Protein AF-A0A4Y2UHS5-F1 (afdb_monomer)

InterPro domains:
  IPR000742 EGF-like domain [PS00022] (78-89)
  IPR000742 EGF-like domain [PS50026] (57-90)

pLDDT: mean 74.33, std 20.75, range [34.72, 96.44]

Sequence (143 aa):
MIRHIDYFTYLLVISAFVYIHETCADTSVNFLPSNNEIDLLSDENLSVDLINEATLREELCNATNPCQNAGTCYRGACKCPKDYSGSRCETPTWCTWGRCGYGSDVECVWNRTKQEGECRCIKKNYSYLPKDRKCLRNLSIFS

Radius of gyration: 27.35 Å; Cα contacts (8 Å, |Δi|>4): 162; chains: 1; bounding box: 62×51×87 Å

Secondary structure (DSSP, 8-state):
---PPPHHHHHHHHHHHHHTSS--S---------------------------HHHHHHHHHHHH----TTPEEETTEEE--TTEESTTS-EESTT-TTSS-S-TTEEEEEETTTTEEEEEESSTTEEEETTTTEEEE------

Nearest PDB structures (foldseek):
  2puq-assembly1_L  TM=3.675E-01  e=5.798E-03  Homo sapiens

Structure (mmCIF, N/CA/C/O backbone):
data_AF-A0A4Y2UHS5-F1
#
_entry.id   AF-A0A4Y2UHS5-F1
#
loop_
_atom_site.group_PDB
_atom_site.id
_atom_site.type_symbol
_atom_site.label_atom_id
_atom_site.label_alt_id
_atom_site.label_comp_id
_atom_site.label_asym_id
_atom_site.label_entity_id
_atom_site.label_seq_id
_atom_site.pdbx_PDB_ins_code
_atom_site.Cartn_x
_atom_site.Cartn_y
_atom_site.Cartn_z
_atom_site.occupancy
_atom_site.B_iso_or_equiv
_atom_site.auth_seq_id
_atom_site.auth_comp_id
_atom_site.auth_asym_id
_atom_site.auth_atom_id
_atom_site.pdbx_PDB_model_num
ATOM 1 N N . MET A 1 1 ? -44.166 -19.817 -5.883 1.00 40.75 1 MET A N 1
ATOM 2 C CA . MET A 1 1 ? -44.150 -19.757 -7.361 1.00 40.75 1 MET A CA 1
ATOM 3 C C . MET A 1 1 ? -42.718 -19.526 -7.816 1.00 40.75 1 MET A C 1
ATOM 5 O O . MET A 1 1 ? -42.277 -18.388 -7.868 1.00 40.75 1 MET A O 1
ATOM 9 N N . ILE A 1 2 ? -41.973 -20.604 -8.054 1.00 46.34 2 ILE A N 1
ATOM 10 C CA . ILE A 1 2 ? -40.604 -20.550 -8.580 1.00 46.34 2 ILE A CA 1
ATOM 11 C C . ILE A 1 2 ? -40.743 -20.716 -10.094 1.00 46.34 2 ILE A C 1
ATOM 13 O O . ILE A 1 2 ? -41.292 -21.718 -10.545 1.00 46.34 2 ILE A O 1
ATOM 17 N N . ARG A 1 3 ? -40.356 -19.699 -10.871 1.00 51.28 3 ARG A N 1
ATOM 18 C CA . ARG A 1 3 ? -40.396 -19.773 -12.336 1.00 51.28 3 ARG A CA 1
ATOM 19 C C . ARG A 1 3 ? -39.235 -20.653 -12.796 1.00 51.28 3 ARG A C 1
ATOM 21 O O . ARG A 1 3 ? -38.082 -20.281 -12.608 1.00 51.28 3 ARG A O 1
ATOM 28 N N . HIS A 1 4 ? -39.552 -21.819 -13.354 1.00 49.09 4 HIS A N 1
ATOM 29 C CA . HIS A 1 4 ? -38.593 -22.628 -14.097 1.00 49.09 4 HIS A CA 1
ATOM 30 C C . HIS A 1 4 ? -38.151 -21.828 -15.327 1.00 49.09 4 HIS A C 1
ATOM 32 O O . HIS A 1 4 ? -38.980 -21.422 -16.136 1.00 49.09 4 HIS A O 1
ATOM 38 N N . ILE A 1 5 ? -36.856 -21.537 -15.407 1.00 58.84 5 ILE A N 1
ATOM 39 C CA . ILE A 1 5 ? -36.224 -20.955 -16.590 1.00 58.84 5 ILE A CA 1
ATOM 40 C C . ILE A 1 5 ? -35.897 -22.131 -17.505 1.00 58.84 5 ILE A C 1
ATOM 42 O O . ILE A 1 5 ? -35.158 -23.032 -17.105 1.00 58.84 5 ILE A O 1
ATOM 46 N N . ASP A 1 6 ? -36.4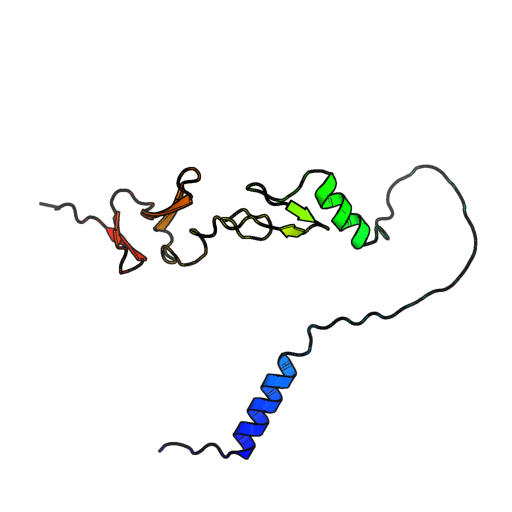76 -22.149 -18.703 1.00 69.31 6 ASP A N 1
ATOM 47 C CA . ASP A 1 6 ? -36.249 -23.221 -19.665 1.00 69.31 6 ASP A CA 1
ATOM 48 C C . ASP A 1 6 ? -34.770 -23.268 -20.077 1.00 69.31 6 ASP A C 1
ATOM 50 O O . ASP A 1 6 ? -34.118 -22.238 -20.283 1.00 69.31 6 ASP A O 1
ATOM 54 N N . TYR A 1 7 ? -34.234 -24.481 -20.228 1.00 69.69 7 TYR A N 1
ATOM 55 C CA . TYR A 1 7 ? -32.837 -24.743 -20.602 1.00 69.69 7 TYR A CA 1
ATOM 56 C C . TYR A 1 7 ? -32.388 -23.955 -21.847 1.00 69.69 7 TYR A C 1
ATOM 58 O O . TYR A 1 7 ? -31.255 -23.485 -21.923 1.00 69.69 7 TYR A O 1
ATOM 66 N N . PHE A 1 8 ? -33.307 -23.724 -22.787 1.00 67.62 8 PHE A N 1
ATOM 67 C CA . PHE A 1 8 ? -33.062 -22.928 -23.988 1.00 67.62 8 PHE A CA 1
ATOM 68 C C . PHE A 1 8 ? -32.792 -21.447 -23.678 1.00 67.62 8 PHE A C 1
ATOM 70 O O . PHE A 1 8 ? -31.864 -20.855 -24.223 1.00 67.62 8 PHE A O 1
ATOM 77 N N . THR A 1 9 ? -33.538 -20.854 -22.739 1.00 65.38 9 THR A N 1
ATOM 78 C CA . THR A 1 9 ? -33.272 -19.483 -22.277 1.00 65.38 9 THR A CA 1
ATOM 79 C C . THR A 1 9 ? -31.973 -19.380 -21.481 1.00 65.38 9 THR A C 1
ATO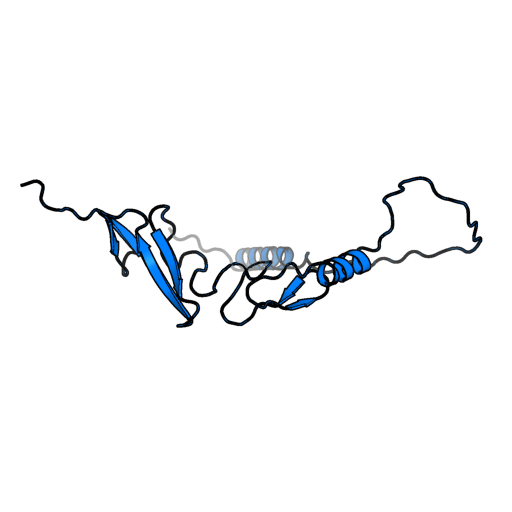M 81 O O . THR A 1 9 ? -31.256 -18.395 -21.623 1.00 65.38 9 THR A O 1
ATOM 84 N N . TYR A 1 10 ? -31.604 -20.414 -20.719 1.00 67.56 10 TYR A N 1
ATOM 85 C CA . TYR A 1 10 ? -30.312 -20.470 -20.025 1.00 67.56 10 TYR A CA 1
ATOM 86 C C . TYR A 1 10 ? -29.122 -20.530 -21.006 1.00 67.56 10 TYR A C 1
ATOM 88 O O . TYR A 1 10 ? -28.141 -19.807 -20.829 1.00 67.56 10 TYR A O 1
ATOM 96 N N . LEU A 1 11 ? -29.233 -21.317 -22.084 1.00 60.53 11 LEU A N 1
ATOM 97 C CA . LEU A 1 11 ? -28.216 -21.398 -23.141 1.00 60.53 11 LEU A CA 1
ATOM 98 C C . LEU A 1 11 ? -28.049 -20.083 -23.914 1.00 60.53 11 LEU A C 1
ATOM 100 O O . LEU A 1 11 ? -26.918 -19.671 -24.176 1.00 60.53 11 LEU A O 1
ATOM 104 N N . LEU A 1 12 ? -29.149 -19.394 -24.234 1.00 58.84 12 LEU A N 1
ATOM 105 C CA . LEU A 1 12 ? -29.086 -18.088 -24.898 1.00 58.84 12 LEU A CA 1
ATOM 106 C C . LEU A 1 12 ? -28.379 -17.043 -24.025 1.00 58.84 12 LEU A C 1
ATOM 108 O O . LEU A 1 12 ? -27.533 -16.301 -24.523 1.00 58.84 12 LEU A O 1
ATOM 112 N N . VAL A 1 13 ? -28.654 -17.032 -22.718 1.00 63.53 13 VAL A N 1
ATOM 113 C CA . VAL A 1 13 ? -27.995 -16.120 -21.774 1.00 63.53 13 VAL A CA 1
ATOM 114 C C . VAL A 1 13 ? -26.491 -16.407 -21.690 1.00 63.53 13 VAL A C 1
ATOM 116 O O . VAL A 1 13 ? -25.700 -15.474 -21.803 1.00 63.53 13 VAL A O 1
ATOM 119 N N . ILE A 1 14 ? -26.067 -17.674 -21.590 1.00 60.81 14 ILE A N 1
ATOM 120 C CA . ILE A 1 14 ? -24.635 -18.031 -21.596 1.00 60.81 14 ILE A CA 1
ATOM 121 C C . ILE A 1 14 ? -23.959 -17.605 -22.907 1.00 60.81 14 ILE A C 1
ATOM 123 O O . ILE A 1 14 ? -22.872 -17.034 -22.866 1.00 60.81 14 ILE A O 1
ATOM 127 N N . SER A 1 15 ? -24.605 -17.810 -24.059 1.00 58.53 15 SER A N 1
ATOM 128 C CA . SER A 1 15 ? -24.037 -17.403 -25.353 1.00 58.53 15 SER A CA 1
ATOM 129 C C . SER A 1 15 ? -23.855 -15.882 -25.478 1.00 58.53 15 SER A C 1
ATOM 131 O O . SER A 1 15 ? -22.849 -15.430 -26.019 1.00 58.53 15 SER A O 1
ATOM 133 N N . ALA A 1 16 ? -24.765 -15.090 -24.896 1.00 56.97 16 ALA A N 1
ATOM 134 C CA . ALA A 1 16 ? -24.647 -13.634 -24.854 1.00 56.97 16 ALA A CA 1
ATOM 135 C C . ALA A 1 16 ? -23.523 -13.162 -23.913 1.00 56.97 16 ALA A C 1
ATOM 137 O O . ALA A 1 16 ? -22.830 -12.197 -24.225 1.00 56.97 16 ALA A O 1
A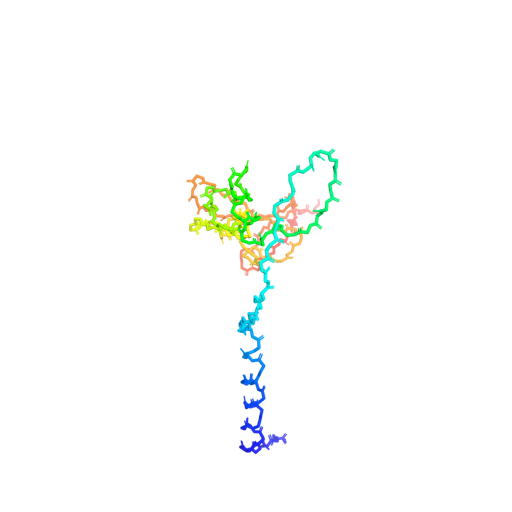TOM 138 N N . PHE A 1 17 ? -23.302 -13.852 -22.788 1.00 54.78 17 PHE A N 1
ATOM 139 C CA . PHE A 1 17 ? -22.206 -13.527 -21.867 1.00 54.78 17 PHE A CA 1
ATOM 140 C C . PHE A 1 17 ? -20.823 -13.894 -22.425 1.00 54.78 17 PHE A C 1
ATOM 142 O O . PHE A 1 17 ? -19.867 -13.164 -22.168 1.00 54.78 17 PHE A O 1
ATOM 149 N N . VAL A 1 18 ? -20.707 -14.963 -23.224 1.00 50.78 18 VAL A N 1
ATOM 150 C CA . VAL A 1 18 ? -19.453 -15.301 -23.927 1.00 50.78 18 VAL A CA 1
ATOM 151 C C . VAL A 1 18 ? -19.103 -14.232 -24.973 1.00 50.78 18 VAL A C 1
ATOM 153 O O . VAL A 1 18 ? -17.940 -13.858 -25.091 1.00 50.78 18 VAL A O 1
ATOM 156 N N . TYR A 1 19 ? -20.101 -13.651 -25.649 1.00 50.47 19 TYR A N 1
ATOM 157 C CA . TYR A 1 19 ? -19.890 -12.649 -26.704 1.00 50.47 19 TYR A CA 1
ATOM 158 C C . TYR A 1 19 ? -19.302 -11.310 -26.212 1.00 50.47 19 TYR A C 1
ATOM 160 O O . TYR A 1 19 ? -18.708 -10.575 -26.995 1.00 50.47 19 TYR A O 1
ATOM 168 N N . ILE A 1 20 ? -19.444 -10.971 -24.924 1.00 49.31 20 ILE A N 1
ATOM 169 C CA . ILE A 1 20 ? -18.960 -9.689 -24.370 1.00 49.31 20 ILE A CA 1
ATOM 170 C C . ILE A 1 20 ? -17.496 -9.789 -23.893 1.00 49.31 20 ILE A C 1
ATOM 172 O O . ILE A 1 20 ? -16.854 -8.772 -23.642 1.00 49.31 20 ILE A O 1
ATOM 176 N N . HIS A 1 21 ? -16.923 -10.995 -23.810 1.00 44.50 21 HIS A N 1
ATOM 177 C CA . HIS A 1 21 ? -15.556 -11.189 -23.310 1.00 44.50 21 HIS A CA 1
ATOM 178 C C . HIS A 1 21 ? -14.472 -11.212 -24.414 1.00 44.50 21 HIS A C 1
ATOM 180 O O . HIS A 1 21 ? -13.286 -11.283 -24.093 1.00 44.50 21 HIS A O 1
ATOM 186 N N . GLU A 1 22 ? -14.844 -11.127 -25.699 1.00 46.09 22 GLU A N 1
ATOM 187 C CA . GLU A 1 22 ? -13.918 -11.266 -26.843 1.00 46.09 22 GLU A CA 1
ATOM 188 C C . GLU A 1 22 ? -13.536 -9.957 -27.567 1.00 46.09 22 GLU A C 1
ATOM 190 O O . GLU A 1 22 ? -12.743 -9.997 -28.503 1.00 46.09 22 GLU A O 1
ATOM 195 N N . THR A 1 23 ? -13.996 -8.773 -27.144 1.00 47.84 23 THR A N 1
ATOM 196 C CA . THR A 1 23 ? -13.670 -7.509 -27.853 1.00 47.84 23 THR A CA 1
ATOM 197 C C . THR A 1 23 ? -12.444 -6.757 -27.326 1.00 47.84 23 THR A C 1
ATOM 199 O O . THR A 1 23 ? -12.331 -5.550 -27.525 1.00 47.84 23 THR A O 1
ATOM 202 N N . CYS A 1 24 ? -11.497 -7.442 -26.689 1.00 49.84 24 CYS A N 1
ATOM 203 C CA . CYS A 1 24 ? -10.197 -6.857 -26.347 1.00 49.84 24 CYS A CA 1
ATOM 204 C C . CYS A 1 24 ? -9.063 -7.688 -26.964 1.00 49.84 24 CYS A C 1
ATOM 206 O O . CYS A 1 24 ? -8.254 -8.261 -26.238 1.00 49.84 24 CYS A O 1
ATOM 208 N N . ALA A 1 25 ? -9.021 -7.789 -28.295 1.00 44.78 25 ALA A N 1
ATOM 209 C CA . ALA A 1 25 ? -7.888 -8.364 -29.015 1.00 44.78 25 ALA A CA 1
ATOM 210 C C . ALA A 1 25 ? -7.596 -7.569 -30.300 1.00 44.78 25 ALA A C 1
ATOM 212 O O . ALA A 1 25 ? -8.476 -7.354 -31.129 1.00 44.78 25 ALA A O 1
ATOM 213 N N . ASP A 1 26 ? -6.345 -7.121 -30.385 1.00 46.50 26 ASP A N 1
ATOM 214 C CA . ASP A 1 26 ? -5.652 -6.379 -31.441 1.00 46.50 26 ASP A CA 1
ATOM 215 C C . ASP A 1 26 ? -6.171 -6.534 -32.880 1.00 46.50 26 ASP A C 1
ATOM 217 O O . ASP A 1 26 ? -6.165 -7.627 -33.448 1.00 46.50 26 ASP A O 1
ATOM 221 N N . THR A 1 27 ? -6.427 -5.405 -33.546 1.00 38.72 27 THR A N 1
ATOM 222 C CA . THR A 1 27 ? -6.403 -5.325 -35.014 1.00 38.72 27 THR A CA 1
ATOM 223 C C . THR A 1 27 ? -5.201 -4.511 -35.470 1.00 38.72 27 THR A C 1
ATOM 225 O O . THR A 1 27 ? -5.207 -3.282 -35.450 1.00 38.72 27 THR A O 1
ATOM 228 N N . SER A 1 28 ? -4.175 -5.231 -35.915 1.00 49.91 28 SER A N 1
ATOM 229 C CA . SER A 1 28 ? -3.114 -4.735 -36.783 1.00 49.91 28 SER A CA 1
ATOM 230 C C . SER A 1 28 ? -3.650 -4.608 -38.215 1.00 49.91 28 SER A C 1
ATOM 232 O O . SER A 1 28 ? -4.098 -5.593 -38.800 1.00 49.91 28 SER A O 1
ATOM 234 N N . VAL A 1 29 ? -3.603 -3.408 -38.805 1.00 43.34 29 VAL A N 1
ATOM 235 C CA . VAL A 1 29 ? -3.803 -3.212 -40.252 1.00 43.34 29 VAL A CA 1
ATOM 236 C C . VAL A 1 29 ? -2.711 -2.289 -40.794 1.00 43.34 29 VAL A C 1
ATOM 238 O O . VAL A 1 29 ? -2.488 -1.191 -40.298 1.00 43.34 29 VAL A O 1
ATOM 241 N N . ASN A 1 30 ? -2.015 -2.809 -41.804 1.00 51.66 30 ASN A N 1
ATOM 242 C CA . ASN A 1 30 ? -0.851 -2.262 -42.498 1.00 51.66 30 ASN A CA 1
ATOM 243 C C . ASN A 1 30 ? -1.217 -1.168 -43.515 1.00 51.66 30 ASN A C 1
ATOM 245 O O . ASN A 1 30 ? -2.195 -1.354 -44.231 1.00 51.66 30 ASN A O 1
ATOM 249 N N . PHE A 1 31 ? -0.357 -0.156 -43.706 1.00 36.25 31 PHE A N 1
ATOM 250 C CA . PHE A 1 31 ? -0.228 0.590 -44.972 1.00 36.25 31 PHE A CA 1
ATOM 251 C C . PHE A 1 31 ? 1.215 1.117 -45.182 1.00 36.25 31 PHE A C 1
ATOM 253 O O . PHE A 1 31 ? 1.707 1.937 -44.417 1.00 36.25 31 PHE A O 1
ATOM 260 N N . LEU A 1 32 ? 1.873 0.642 -46.246 1.00 38.97 32 LEU A N 1
ATOM 261 C CA . LEU A 1 32 ? 2.928 1.321 -47.030 1.00 38.97 32 LEU A CA 1
ATOM 262 C C . LEU A 1 32 ? 2.299 1.572 -48.421 1.00 38.97 32 LEU A C 1
ATOM 264 O O . LEU A 1 32 ? 1.506 0.713 -48.827 1.00 38.97 32 LEU A O 1
ATOM 268 N N . PRO A 1 33 ? 2.554 2.677 -49.161 1.00 47.31 33 PRO A N 1
ATOM 269 C CA . PRO A 1 33 ? 3.857 3.066 -49.753 1.00 47.31 33 PRO A CA 1
ATOM 270 C C . PRO A 1 33 ? 4.080 4.614 -49.667 1.00 47.31 33 PRO A C 1
ATOM 272 O O . PRO A 1 33 ? 3.283 5.285 -49.034 1.00 47.31 33 PRO A O 1
ATOM 275 N N . SER A 1 34 ? 5.089 5.326 -50.186 1.00 34.72 34 SER A N 1
ATOM 276 C CA . SER A 1 34 ? 5.997 5.187 -51.329 1.00 34.72 34 SER A CA 1
ATOM 277 C C . SER A 1 34 ? 7.213 6.125 -51.162 1.00 34.72 34 SER A C 1
ATOM 279 O O . SER A 1 34 ? 7.220 6.991 -50.294 1.00 34.72 34 SER A O 1
ATOM 281 N N . ASN A 1 35 ? 8.212 5.937 -52.020 1.00 41.00 35 ASN A N 1
ATOM 282 C CA . ASN A 1 35 ? 9.535 6.566 -52.043 1.00 41.00 35 ASN A CA 1
ATOM 283 C C . ASN A 1 35 ? 9.565 8.100 -52.226 1.00 41.00 35 ASN A C 1
ATOM 285 O O . ASN A 1 35 ? 8.642 8.683 -52.783 1.00 41.00 35 ASN A O 1
ATOM 289 N N . ASN A 1 36 ? 10.757 8.640 -51.933 1.00 39.53 36 ASN A N 1
ATOM 290 C CA . ASN A 1 36 ? 11.370 9.899 -52.383 1.00 39.53 36 ASN A CA 1
ATOM 291 C C . ASN A 1 36 ? 11.185 11.157 -51.521 1.00 39.53 36 ASN A C 1
ATOM 293 O O . ASN A 1 36 ? 10.187 11.858 -51.597 1.00 39.53 36 ASN A O 1
ATOM 297 N N . GLU A 1 37 ? 12.272 11.460 -50.806 1.00 38.91 37 GLU A N 1
ATOM 298 C CA . GLU A 1 37 ? 13.191 12.595 -51.031 1.00 38.91 37 GLU A CA 1
ATOM 299 C C . GLU A 1 37 ? 13.500 13.319 -49.715 1.00 38.91 37 GLU A C 1
ATOM 301 O O . GLU A 1 37 ? 12.627 13.819 -49.014 1.00 38.91 37 GLU A O 1
ATOM 306 N N . ILE A 1 38 ? 14.780 13.272 -49.343 1.00 48.78 38 ILE A N 1
ATOM 307 C CA . ILE A 1 38 ? 15.339 13.971 -48.191 1.00 48.78 38 ILE A CA 1
ATOM 308 C C . ILE A 1 38 ? 15.465 15.434 -48.599 1.00 48.78 38 ILE A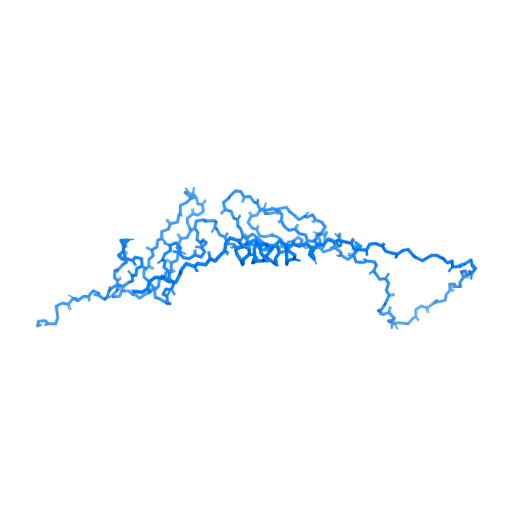 C 1
ATOM 310 O O . ILE A 1 38 ? 16.220 15.723 -49.524 1.00 48.78 38 ILE A O 1
ATOM 314 N N . ASP A 1 39 ? 14.811 16.335 -47.870 1.00 35.84 39 ASP A N 1
ATOM 315 C CA . ASP A 1 39 ? 15.211 17.738 -47.839 1.00 35.84 39 ASP A CA 1
ATOM 316 C C . ASP A 1 39 ? 15.537 18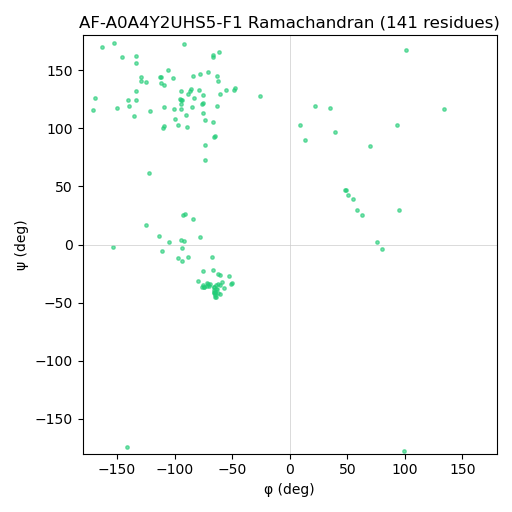.126 -46.393 1.00 35.84 39 ASP A C 1
ATOM 318 O O . ASP A 1 39 ? 14.707 18.048 -45.485 1.00 35.84 39 ASP A O 1
ATOM 322 N N . LEU A 1 40 ? 16.810 18.441 -46.170 1.00 48.34 40 LEU A N 1
ATOM 323 C CA . LEU A 1 40 ? 17.349 18.923 -44.906 1.00 48.34 40 LEU A CA 1
ATOM 324 C C . LEU A 1 40 ? 17.240 20.445 -44.921 1.00 48.34 40 LEU A C 1
ATOM 326 O O . LEU A 1 40 ? 18.103 21.095 -45.506 1.00 48.34 40 LEU A O 1
ATOM 330 N N . LEU A 1 41 ? 16.245 21.021 -44.243 1.00 40.16 41 LEU A N 1
ATOM 331 C CA . LEU A 1 41 ? 16.214 22.461 -43.984 1.00 40.16 41 LEU A CA 1
ATOM 332 C C . LEU A 1 41 ? 15.832 22.773 -42.530 1.00 40.16 41 LEU A C 1
ATOM 334 O O . LEU A 1 41 ? 14.716 22.534 -42.086 1.00 40.16 41 LEU A O 1
ATOM 338 N N . SER A 1 42 ? 16.852 23.279 -41.829 1.00 41.97 42 SER A N 1
ATOM 339 C CA . SER A 1 42 ? 16.861 24.365 -40.838 1.00 41.97 42 SER A CA 1
ATOM 340 C C . SER A 1 42 ? 15.656 24.557 -39.911 1.00 41.97 42 SER A C 1
ATOM 342 O O . SER A 1 42 ? 14.584 24.964 -40.345 1.00 41.97 42 SER A O 1
ATOM 344 N N . ASP A 1 43 ? 15.938 24.389 -38.616 1.00 65.12 43 ASP A N 1
ATOM 345 C CA . ASP A 1 43 ? 15.400 25.124 -37.463 1.00 65.12 43 ASP A CA 1
ATOM 346 C C . ASP A 1 43 ? 14.229 26.092 -37.730 1.00 65.12 43 ASP A C 1
ATOM 348 O O . ASP A 1 43 ? 14.448 27.229 -38.134 1.00 65.12 43 ASP A O 1
ATOM 352 N N . GLU A 1 44 ? 13.007 25.666 -37.387 1.00 53.41 44 GLU A N 1
ATOM 353 C CA . GLU A 1 44 ? 12.026 26.440 -36.606 1.00 53.41 44 GLU A CA 1
ATOM 354 C C . GLU A 1 44 ? 10.823 25.546 -36.215 1.00 53.41 44 GLU A C 1
ATOM 356 O O . GLU A 1 44 ? 10.103 25.026 -37.055 1.00 53.41 44 GLU A O 1
ATOM 361 N N . ASN A 1 45 ? 10.651 25.339 -34.906 1.00 47.50 45 ASN A N 1
ATOM 362 C CA . ASN A 1 45 ? 9.468 24.857 -34.174 1.00 47.50 45 ASN A CA 1
ATOM 363 C C . ASN A 1 45 ? 8.356 24.030 -34.877 1.00 47.50 45 ASN A C 1
ATOM 365 O O . ASN A 1 45 ? 7.502 24.548 -35.586 1.00 47.50 45 ASN A O 1
ATOM 369 N N . LEU A 1 46 ? 8.209 22.804 -34.353 1.00 55.72 46 LEU A N 1
ATOM 370 C CA . LEU A 1 46 ? 6.942 22.185 -33.934 1.00 55.72 46 LEU A CA 1
ATOM 371 C C . LEU A 1 46 ? 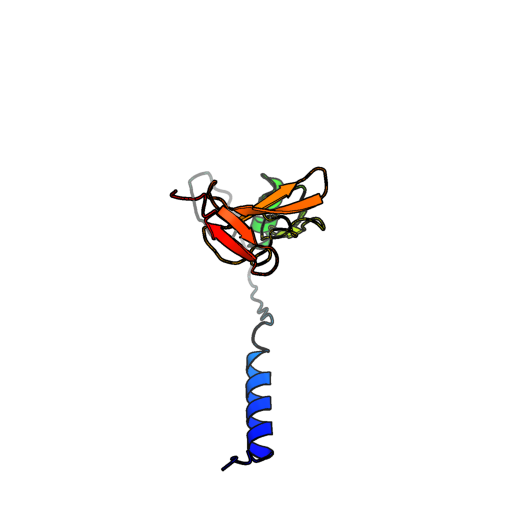5.939 21.785 -35.037 1.00 55.72 46 LEU A C 1
ATOM 373 O O . LEU A 1 46 ? 4.908 22.421 -35.234 1.00 55.72 46 LEU A O 1
ATOM 377 N N . SER A 1 47 ? 6.145 20.592 -35.600 1.00 43.06 47 SER A N 1
ATOM 378 C CA . SER A 1 47 ? 5.034 19.671 -35.869 1.00 43.06 47 SER A CA 1
ATOM 379 C C . SER A 1 47 ? 5.157 18.484 -34.914 1.00 43.06 47 SER A C 1
ATOM 381 O O . SER A 1 47 ? 5.990 17.592 -35.053 1.00 43.06 47 SER A O 1
ATOM 383 N N . VAL A 1 48 ? 4.353 18.537 -33.856 1.00 53.62 48 VAL A N 1
ATOM 384 C CA . VAL A 1 48 ? 4.004 17.367 -33.056 1.00 53.62 48 VAL A CA 1
ATOM 385 C C . VAL A 1 48 ? 3.196 16.465 -33.976 1.00 53.62 48 VAL A C 1
ATOM 387 O O . VAL A 1 48 ? 2.009 16.702 -34.096 1.00 53.62 48 VAL A O 1
ATOM 390 N N . ASP A 1 49 ? 3.835 15.520 -34.664 1.00 62.53 49 ASP A N 1
ATOM 391 C CA . ASP A 1 49 ? 3.211 14.320 -35.234 1.00 62.53 49 ASP A CA 1
ATOM 392 C C . ASP A 1 49 ? 4.326 13.362 -35.698 1.00 62.53 49 ASP A C 1
ATOM 394 O O . ASP A 1 49 ? 5.192 13.751 -36.473 1.00 62.53 49 ASP A O 1
ATOM 398 N N . LEU A 1 50 ? 4.284 12.103 -35.231 1.00 53.53 50 LEU A N 1
ATOM 399 C CA . LEU A 1 50 ? 5.172 10.960 -35.559 1.00 53.53 50 LEU A CA 1
ATOM 400 C C . LEU A 1 50 ? 6.383 10.671 -34.645 1.00 53.53 50 LEU A C 1
ATOM 402 O O . LEU A 1 50 ? 7.338 10.022 -35.076 1.00 53.53 50 LEU A O 1
ATOM 406 N N . ILE A 1 51 ? 6.324 10.981 -33.345 1.00 56.09 51 ILE A N 1
ATOM 407 C CA . ILE A 1 51 ? 7.046 10.116 -32.390 1.00 56.09 51 ILE A CA 1
ATOM 408 C C . ILE A 1 51 ? 6.224 8.831 -32.288 1.00 56.09 51 ILE A C 1
ATOM 410 O O . ILE A 1 51 ? 5.131 8.841 -31.724 1.00 56.09 51 ILE A O 1
ATOM 414 N N . ASN A 1 52 ? 6.707 7.734 -32.874 1.00 58.16 52 ASN A N 1
ATOM 415 C CA . ASN A 1 52 ? 6.068 6.426 -32.740 1.00 58.16 52 ASN A CA 1
ATOM 416 C C . ASN A 1 52 ? 5.772 6.165 -31.248 1.00 58.16 52 ASN A C 1
ATOM 418 O O . ASN A 1 52 ? 6.649 6.358 -30.400 1.00 58.16 52 ASN A O 1
ATOM 422 N N . GLU A 1 53 ? 4.563 5.711 -30.898 1.00 57.03 53 GLU A N 1
ATOM 423 C CA . GLU A 1 53 ? 4.184 5.436 -29.495 1.00 57.03 53 GLU A CA 1
ATOM 424 C C . GLU A 1 53 ? 5.187 4.509 -28.779 1.00 57.03 53 GLU A C 1
ATOM 426 O O . GLU A 1 53 ? 5.369 4.586 -27.562 1.00 57.03 53 GLU A O 1
ATOM 431 N N . ALA A 1 54 ? 5.879 3.655 -29.541 1.00 59.50 54 ALA A N 1
ATOM 432 C CA . ALA A 1 54 ? 6.943 2.785 -29.055 1.00 59.50 54 ALA A CA 1
ATOM 433 C C . ALA A 1 54 ? 8.187 3.554 -28.567 1.00 59.50 54 ALA A C 1
ATOM 435 O O . ALA A 1 54 ? 8.729 3.220 -27.514 1.00 59.50 54 ALA A O 1
ATOM 436 N N . THR A 1 55 ? 8.613 4.603 -29.276 1.00 60.84 55 THR A N 1
ATOM 437 C CA . THR A 1 55 ? 9.778 5.425 -28.901 1.00 60.84 55 THR A CA 1
ATOM 438 C C . THR A 1 55 ? 9.496 6.307 -27.683 1.00 60.84 55 THR A C 1
ATOM 440 O O . THR A 1 55 ? 10.345 6.407 -26.801 1.00 60.84 55 THR A O 1
ATOM 443 N N . LEU A 1 56 ? 8.270 6.831 -27.548 1.00 63.00 56 LEU A N 1
ATOM 444 C CA . LEU A 1 56 ? 7.869 7.638 -26.384 1.00 63.00 56 LEU A CA 1
ATOM 445 C C . LEU A 1 56 ? 7.883 6.821 -25.077 1.00 63.00 56 LEU A C 1
ATOM 447 O O . LEU A 1 56 ? 8.283 7.302 -24.015 1.00 63.00 56 LEU A O 1
ATOM 451 N N . ARG A 1 57 ? 7.458 5.555 -25.145 1.00 60.44 57 ARG A N 1
ATOM 452 C CA . ARG A 1 57 ? 7.424 4.649 -23.987 1.00 60.44 57 ARG A CA 1
ATOM 453 C C . ARG A 1 57 ? 8.816 4.217 -23.523 1.00 60.44 57 ARG A C 1
ATOM 455 O O . ARG A 1 57 ? 9.016 4.011 -22.326 1.00 60.44 57 ARG A O 1
ATOM 462 N N . GLU A 1 58 ? 9.771 4.059 -24.432 1.00 62.03 58 GLU A N 1
ATOM 463 C CA . GLU A 1 58 ? 11.160 3.743 -24.074 1.00 62.03 58 GLU A CA 1
ATOM 464 C C . GLU A 1 58 ? 11.892 4.967 -23.495 1.00 62.03 58 GLU A C 1
ATOM 466 O O . GLU A 1 58 ? 12.612 4.836 -22.502 1.00 62.03 58 GLU A O 1
ATOM 471 N N . GLU A 1 59 ? 11.618 6.168 -24.007 1.00 66.19 59 GLU A N 1
ATOM 472 C CA . GLU A 1 59 ? 12.173 7.423 -23.484 1.00 66.19 59 GLU A CA 1
ATOM 473 C C . GLU A 1 59 ? 11.678 7.747 -22.059 1.00 66.19 59 GLU A C 1
ATOM 475 O O . GLU A 1 59 ? 12.465 8.171 -21.205 1.00 66.19 59 GLU A O 1
ATOM 480 N N . LEU A 1 60 ? 10.412 7.429 -21.748 1.00 71.19 60 LEU A N 1
ATOM 481 C CA . LEU A 1 60 ? 9.814 7.634 -20.420 1.00 71.19 60 LEU A CA 1
ATOM 482 C C . LEU A 1 60 ? 10.583 6.922 -19.291 1.00 71.19 60 LEU A C 1
ATOM 484 O O . LEU A 1 60 ? 10.707 7.451 -18.184 1.00 71.19 60 LEU A O 1
ATOM 488 N N . CYS A 1 61 ? 11.106 5.720 -19.550 1.00 81.94 61 CYS A N 1
ATOM 489 C CA . CYS A 1 61 ? 11.897 4.993 -18.556 1.00 81.94 61 CYS A CA 1
ATOM 490 C C . CYS A 1 61 ? 13.309 5.570 -18.394 1.00 81.94 61 CYS A C 1
ATOM 492 O O . CYS A 1 61 ? 13.832 5.573 -17.278 1.00 81.94 61 CYS A O 1
ATOM 494 N N . ASN A 1 62 ? 13.910 6.059 -19.482 1.00 74.19 62 ASN A N 1
ATOM 495 C CA . ASN A 1 62 ? 15.319 6.453 -19.531 1.00 74.19 62 ASN A CA 1
ATOM 496 C C . ASN A 1 62 ? 15.581 7.837 -18.927 1.00 74.19 62 ASN A C 1
ATOM 498 O O . ASN A 1 62 ? 16.644 8.051 -18.348 1.00 74.19 62 ASN A O 1
ATOM 502 N N . ALA A 1 63 ? 14.624 8.765 -19.020 1.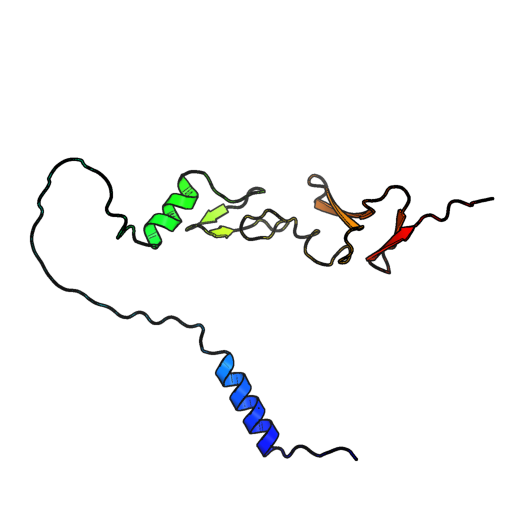00 74.69 63 ALA A N 1
ATOM 503 C CA . ALA A 1 63 ? 14.819 10.129 -18.533 1.00 74.69 63 ALA A CA 1
ATOM 504 C C . ALA A 1 63 ? 14.744 10.255 -17.000 1.00 74.69 63 ALA A C 1
ATOM 506 O O . ALA A 1 63 ? 15.437 11.086 -16.415 1.00 74.69 63 ALA A O 1
ATOM 507 N N . THR A 1 64 ? 13.876 9.493 -16.320 1.00 79.50 64 THR A N 1
ATOM 508 C CA . THR A 1 64 ? 13.664 9.702 -14.868 1.00 79.50 64 THR A CA 1
ATOM 509 C C . THR A 1 64 ? 13.192 8.476 -14.085 1.00 79.50 64 THR A C 1
ATOM 511 O O . THR A 1 64 ? 13.038 8.593 -12.876 1.00 79.50 64 THR A O 1
ATOM 514 N N . ASN A 1 65 ? 12.966 7.323 -14.732 1.00 83.94 65 ASN A N 1
ATOM 515 C CA . ASN A 1 65 ? 12.287 6.145 -14.171 1.00 83.94 65 ASN A CA 1
ATOM 516 C C . ASN A 1 65 ? 11.069 6.503 -13.273 1.00 83.94 65 ASN A C 1
ATOM 518 O O . ASN A 1 65 ? 11.215 6.742 -12.073 1.00 83.94 65 ASN A O 1
ATOM 522 N N . PRO A 1 66 ? 9.829 6.472 -13.792 1.00 89.25 66 PRO A N 1
ATOM 523 C CA . PRO A 1 66 ? 8.646 6.865 -13.025 1.00 89.25 66 PRO A CA 1
ATOM 524 C C . PRO A 1 66 ? 8.298 5.921 -11.859 1.00 89.25 66 PRO A C 1
ATOM 526 O O . PRO A 1 66 ? 7.425 6.273 -11.053 1.00 89.25 66 PRO A O 1
ATOM 529 N N . CYS A 1 67 ? 8.925 4.744 -11.769 1.00 94.50 67 CYS A N 1
ATOM 530 C CA . CYS A 1 67 ? 8.618 3.710 -10.788 1.00 94.50 67 CYS A CA 1
ATOM 531 C C . CYS A 1 67 ? 9.218 4.023 -9.412 1.00 94.50 67 CYS A C 1
ATOM 533 O O . CYS A 1 67 ? 10.397 4.335 -9.267 1.00 94.50 67 CYS A O 1
ATOM 535 N N . GLN A 1 68 ? 8.402 3.886 -8.375 1.00 94.38 68 GLN A N 1
ATOM 536 C CA . GLN A 1 68 ? 8.782 4.067 -6.979 1.00 94.38 68 GLN A CA 1
ATOM 537 C C . GLN A 1 68 ? 9.220 2.741 -6.349 1.00 94.38 68 GLN A C 1
ATOM 539 O O . GLN A 1 68 ? 9.090 1.672 -6.944 1.00 94.38 68 GLN A O 1
ATOM 544 N N . ASN A 1 69 ? 9.730 2.812 -5.115 1.00 94.31 69 ASN A N 1
ATOM 545 C CA . ASN A 1 69 ? 9.992 1.652 -4.257 1.00 94.31 69 ASN A CA 1
ATOM 546 C C . ASN A 1 69 ? 10.804 0.533 -4.938 1.00 94.31 69 ASN A C 1
ATOM 548 O O . ASN A 1 69 ? 10.499 -0.644 -4.784 1.00 94.31 69 ASN A O 1
ATOM 552 N N . ALA A 1 70 ? 11.844 0.919 -5.686 1.00 92.88 70 ALA A N 1
ATOM 553 C CA . ALA A 1 70 ? 12.717 0.019 -6.448 1.00 92.88 70 ALA A CA 1
ATOM 554 C C . ALA A 1 70 ? 12.014 -0.785 -7.565 1.00 92.88 70 ALA A C 1
ATOM 556 O O . ALA A 1 70 ? 12.485 -1.851 -7.962 1.00 92.88 70 ALA A O 1
ATOM 557 N N . GLY A 1 71 ? 10.902 -0.274 -8.102 1.00 93.69 71 GLY A N 1
ATOM 558 C CA . GLY A 1 71 ? 10.292 -0.801 -9.321 1.00 93.69 71 GLY A CA 1
ATOM 559 C C . GLY A 1 71 ? 11.206 -0.652 -10.542 1.00 93.69 71 GLY A C 1
ATOM 560 O O . GLY A 1 71 ? 11.947 0.323 -10.681 1.00 93.69 71 GLY A O 1
ATOM 561 N N . THR A 1 72 ? 11.147 -1.630 -11.446 1.00 92.44 72 THR A N 1
ATOM 562 C CA . THR A 1 72 ? 11.881 -1.593 -12.720 1.00 92.44 72 THR A CA 1
ATOM 563 C C . THR A 1 72 ? 10.971 -1.060 -13.820 1.00 92.44 72 THR A C 1
ATOM 565 O O . THR A 1 72 ? 9.894 -1.614 -14.031 1.00 92.44 72 THR A O 1
ATOM 568 N N . CYS A 1 73 ? 11.394 -0.015 -14.532 1.00 92.38 73 CYS A N 1
ATOM 569 C CA . CYS A 1 73 ? 10.659 0.499 -15.686 1.00 92.38 73 CYS A CA 1
ATOM 570 C C . CYS A 1 73 ? 11.053 -0.251 -16.958 1.00 92.38 73 CYS A C 1
ATOM 572 O O . CYS A 1 73 ? 12.238 -0.415 -17.244 1.00 92.38 73 CYS A O 1
ATOM 574 N N . TYR A 1 74 ? 10.060 -0.688 -17.728 1.00 87.00 74 TYR A N 1
ATOM 575 C CA . TYR A 1 74 ? 10.245 -1.287 -19.044 1.00 87.00 74 TYR A CA 1
ATOM 576 C C . TYR A 1 74 ? 9.151 -0.786 -19.988 1.00 87.00 74 TYR A C 1
ATOM 578 O O . TYR A 1 74 ? 7.967 -0.994 -19.721 1.00 87.00 74 TYR A O 1
ATOM 586 N N . ARG A 1 75 ? 9.540 -0.112 -21.081 1.00 83.31 75 ARG A N 1
ATOM 587 C CA . ARG A 1 75 ? 8.615 0.443 -22.093 1.00 83.31 75 ARG A CA 1
ATOM 588 C C . ARG A 1 75 ? 7.455 1.245 -21.481 1.00 83.31 75 ARG A C 1
ATOM 590 O O . ARG A 1 75 ? 6.285 1.043 -21.807 1.00 83.31 75 ARG A O 1
ATOM 597 N N . GLY A 1 76 ? 7.790 2.130 -20.548 1.00 82.94 76 GLY A N 1
ATOM 598 C CA . GLY A 1 76 ? 6.857 3.028 -19.871 1.00 82.94 76 GLY A CA 1
ATOM 599 C C . GLY A 1 76 ? 5.981 2.369 -18.802 1.00 82.94 76 GLY A C 1
ATOM 600 O O . GLY A 1 76 ? 5.151 3.051 -18.207 1.00 82.94 76 GLY A O 1
ATOM 601 N N . ALA A 1 77 ? 6.155 1.072 -18.534 1.00 88.94 77 ALA A N 1
ATOM 602 C CA . ALA A 1 77 ? 5.414 0.338 -17.514 1.00 88.94 77 ALA A CA 1
ATOM 603 C C . ALA A 1 77 ? 6.320 -0.086 -16.350 1.00 88.94 77 ALA A C 1
ATOM 605 O O . ALA A 1 77 ? 7.480 -0.454 -16.544 1.00 88.94 77 ALA A O 1
ATOM 606 N N . CYS A 1 78 ? 5.773 -0.073 -15.134 1.00 94.75 78 CYS A N 1
ATOM 607 C CA . CYS A 1 78 ? 6.497 -0.468 -13.932 1.00 94.75 78 CYS A CA 1
ATOM 608 C C . CYS A 1 78 ? 6.276 -1.938 -13.585 1.00 94.75 78 CYS A C 1
ATOM 610 O O . CYS A 1 78 ? 5.153 -2.386 -13.355 1.00 94.75 78 CYS A O 1
ATOM 612 N N . LYS A 1 79 ? 7.376 -2.678 -13.459 1.00 95.25 79 LYS A N 1
ATOM 613 C CA . LYS A 1 79 ? 7.410 -3.983 -12.805 1.00 95.25 79 LYS A CA 1
ATOM 614 C C . LYS A 1 79 ? 7.707 -3.783 -11.322 1.00 95.25 79 LYS A C 1
ATOM 616 O O . LYS A 1 79 ? 8.819 -3.396 -10.955 1.00 95.25 79 LYS A O 1
ATOM 621 N N . CYS A 1 80 ? 6.716 -4.058 -10.479 1.00 96.44 80 CYS A N 1
ATOM 622 C CA . CYS A 1 80 ? 6.840 -3.866 -9.040 1.00 96.44 80 CYS A CA 1
ATOM 623 C C . CYS A 1 80 ? 7.502 -5.054 -8.333 1.00 96.44 80 CYS A C 1
ATOM 625 O O . CYS A 1 80 ? 7.286 -6.206 -8.721 1.00 96.44 80 CYS A O 1
ATOM 627 N N . PRO A 1 81 ? 8.291 -4.793 -7.276 1.00 95.12 81 PRO A N 1
ATOM 628 C CA . PRO A 1 81 ? 8.720 -5.835 -6.354 1.00 95.12 81 PRO A CA 1
ATOM 629 C C . PRO A 1 81 ? 7.525 -6.398 -5.572 1.00 95.12 81 PRO A C 1
ATOM 631 O O . PRO A 1 81 ? 6.470 -5.776 -5.489 1.00 95.12 81 PRO A O 1
ATOM 634 N N . LYS A 1 82 ? 7.713 -7.573 -4.960 1.00 92.69 82 LYS A N 1
ATOM 635 C CA . LYS A 1 82 ? 6.659 -8.361 -4.292 1.00 92.69 82 LYS A CA 1
ATOM 636 C C . LYS A 1 82 ? 5.808 -7.571 -3.283 1.00 92.69 82 LYS A C 1
ATOM 638 O O . LYS A 1 82 ? 4.617 -7.841 -3.149 1.00 92.69 82 LYS A O 1
ATOM 643 N N . ASP A 1 83 ? 6.406 -6.607 -2.588 1.00 94.19 83 ASP A N 1
ATOM 644 C CA . ASP A 1 83 ? 5.746 -5.876 -1.501 1.00 94.19 83 ASP A CA 1
ATOM 645 C C . ASP A 1 83 ? 5.089 -4.566 -1.950 1.00 94.19 83 ASP A C 1
ATOM 647 O O . ASP A 1 83 ? 4.573 -3.830 -1.112 1.00 94.19 83 ASP A O 1
ATOM 651 N N . TYR A 1 84 ? 5.094 -4.254 -3.251 1.00 95.19 84 TYR A N 1
ATOM 652 C CA . TYR A 1 84 ? 4.516 -3.024 -3.798 1.00 95.19 84 TYR A CA 1
ATOM 653 C C . TYR A 1 84 ? 3.647 -3.285 -5.031 1.00 95.19 84 TYR A C 1
ATOM 655 O O . TYR A 1 84 ? 3.765 -4.289 -5.727 1.00 95.19 84 TYR A O 1
ATOM 663 N N . SER A 1 85 ? 2.732 -2.359 -5.277 1.00 94.19 85 SER A N 1
ATOM 664 C CA . SER A 1 85 ? 1.697 -2.415 -6.303 1.00 94.19 85 SER A CA 1
ATOM 665 C C . SER A 1 85 ? 1.301 -1.002 -6.730 1.00 94.19 85 SER A C 1
ATOM 667 O O . SER A 1 85 ? 1.741 -0.015 -6.135 1.00 94.19 85 SER A O 1
ATOM 669 N N . GLY A 1 86 ? 0.462 -0.912 -7.757 1.00 93.56 86 GLY A N 1
ATOM 670 C CA . GLY A 1 86 ? 0.086 0.348 -8.388 1.00 93.56 86 GLY A CA 1
ATOM 671 C C . GLY A 1 86 ? 0.843 0.572 -9.690 1.00 93.56 86 GLY A C 1
ATOM 672 O O . GLY A 1 86 ? 1.800 -0.137 -10.005 1.00 93.56 86 GLY A O 1
ATOM 673 N N . SER A 1 87 ? 0.390 1.556 -10.462 1.00 93.31 87 SER A N 1
ATOM 674 C CA . SER A 1 87 ? 0.942 1.854 -11.793 1.00 93.31 87 SER A CA 1
ATOM 675 C C . SER A 1 87 ? 2.416 2.261 -11.746 1.00 93.31 87 SER A C 1
ATOM 677 O O . SER A 1 87 ? 3.151 2.068 -12.713 1.00 93.31 87 SER A O 1
ATOM 679 N N . ARG A 1 88 ? 2.851 2.792 -10.600 1.00 94.69 88 ARG A N 1
ATOM 680 C CA . ARG A 1 88 ? 4.204 3.264 -10.325 1.00 94.69 88 ARG A CA 1
ATOM 681 C C . ARG A 1 88 ? 4.795 2.592 -9.088 1.00 94.69 88 ARG A C 1
ATOM 683 O O . ARG A 1 88 ? 5.775 3.095 -8.553 1.00 94.69 88 ARG A O 1
ATOM 690 N N . CYS A 1 89 ? 4.238 1.473 -8.624 1.00 95.88 89 CYS A N 1
ATOM 691 C CA . CYS A 1 89 ? 4.671 0.789 -7.399 1.00 95.88 89 CYS A CA 1
ATOM 692 C C . CYS A 1 89 ? 4.596 1.670 -6.139 1.00 95.88 89 CYS A C 1
ATOM 694 O O . CYS A 1 89 ? 5.383 1.514 -5.206 1.00 95.88 89 CYS A O 1
ATOM 696 N N . GLU A 1 90 ? 3.665 2.619 -6.118 1.00 94.56 90 GLU A N 1
ATOM 697 C CA . GLU A 1 90 ? 3.468 3.605 -5.058 1.00 94.56 90 GLU A CA 1
ATOM 698 C C . GLU A 1 90 ? 2.807 3.017 -3.802 1.00 94.56 90 GLU A C 1
ATOM 700 O O . GLU A 1 90 ? 2.977 3.549 -2.706 1.00 94.56 90 GLU A O 1
ATOM 705 N N . THR A 1 91 ? 2.079 1.905 -3.941 1.00 94.50 91 THR A N 1
ATOM 706 C CA . THR A 1 91 ? 1.256 1.336 -2.866 1.00 94.50 91 THR A CA 1
ATOM 707 C C . THR A 1 91 ? 1.864 0.039 -2.340 1.00 94.50 91 THR A C 1
ATOM 709 O O . THR A 1 91 ? 1.933 -0.936 -3.091 1.00 94.50 91 THR A O 1
ATOM 712 N N . PRO A 1 92 ? 2.255 -0.043 -1.055 1.00 95.50 92 PRO A N 1
ATOM 713 C CA . PRO A 1 92 ? 2.629 -1.310 -0.438 1.00 95.50 92 PRO A CA 1
ATOM 714 C C . PRO A 1 92 ? 1.500 -2.336 -0.577 1.00 95.50 92 PRO A C 1
ATOM 716 O O . PRO A 1 92 ? 0.350 -2.016 -0.277 1.00 95.50 92 PRO A O 1
ATOM 719 N N . THR A 1 93 ? 1.799 -3.569 -0.987 1.00 93.38 93 THR A N 1
ATOM 720 C CA . THR A 1 93 ? 0.785 -4.620 -1.212 1.00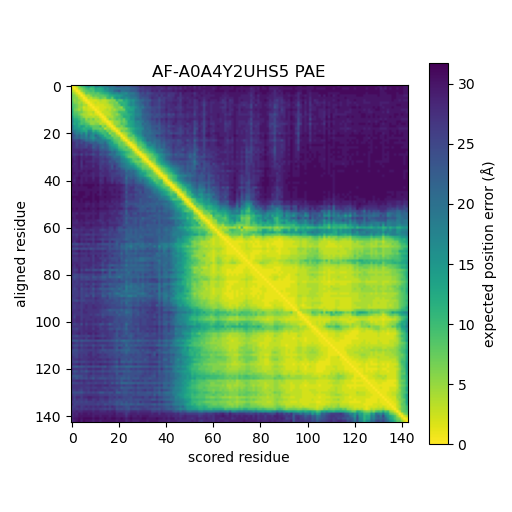 93.38 93 THR A CA 1
ATOM 721 C C . THR A 1 93 ? -0.001 -4.957 0.048 1.00 93.38 93 THR A C 1
ATOM 723 O O . THR A 1 93 ? -1.153 -5.381 -0.022 1.00 93.38 93 THR A O 1
ATOM 726 N N . TRP A 1 94 ? 0.585 -4.743 1.228 1.00 94.50 94 TRP A N 1
ATOM 727 C CA . TRP A 1 94 ? -0.157 -4.851 2.477 1.00 94.50 94 TRP A CA 1
ATOM 728 C C . TRP A 1 94 ? -1.237 -3.764 2.555 1.00 94.50 94 TRP A C 1
ATOM 730 O O . TRP A 1 94 ? -2.385 -4.061 2.858 1.00 94.50 94 TRP A O 1
ATOM 740 N N . CYS A 1 95 ? -0.919 -2.519 2.208 1.00 93.50 95 CYS A N 1
ATOM 741 C CA . CYS A 1 95 ? -1.836 -1.379 2.282 1.00 93.50 95 CYS A CA 1
ATOM 742 C C . CYS A 1 95 ? -2.761 -1.220 1.064 1.00 93.50 95 CYS A C 1
ATOM 744 O O . CYS A 1 95 ? -3.287 -0.133 0.827 1.00 93.50 95 CYS A O 1
ATOM 746 N N . THR A 1 96 ? -2.994 -2.283 0.292 1.00 89.69 96 THR A N 1
ATOM 747 C CA . THR A 1 96 ? -3.956 -2.248 -0.815 1.00 89.69 96 THR A CA 1
ATOM 748 C C . THR A 1 96 ? -5.390 -2.089 -0.314 1.00 89.69 96 THR A C 1
ATOM 750 O O . THR A 1 96 ? -5.711 -2.361 0.849 1.00 89.69 96 THR A O 1
ATOM 753 N N . TRP A 1 97 ? -6.270 -1.662 -1.219 1.00 82.88 97 TRP A N 1
ATOM 754 C CA . TRP A 1 97 ? -7.647 -1.287 -0.914 1.00 82.88 97 TRP A CA 1
ATOM 755 C C . TRP A 1 97 ? -8.390 -2.299 -0.035 1.00 82.88 97 TRP A C 1
ATOM 757 O O . TRP A 1 97 ? -8.360 -3.508 -0.259 1.00 82.88 97 TRP A O 1
ATOM 767 N N . GLY A 1 98 ? -9.084 -1.775 0.976 1.00 84.94 98 GLY A N 1
ATOM 768 C CA . GLY A 1 98 ? -10.005 -2.536 1.816 1.00 84.94 98 GLY A CA 1
ATOM 769 C C . GLY A 1 98 ? -9.366 -3.378 2.923 1.00 84.94 98 GLY A C 1
ATOM 770 O O . GLY A 1 98 ? -10.106 -3.941 3.736 1.00 84.94 98 GLY A O 1
ATOM 771 N N . ARG A 1 99 ? -8.029 -3.460 3.037 1.00 91.69 99 ARG A N 1
ATOM 772 C CA . ARG A 1 99 ? -7.416 -4.241 4.129 1.00 91.69 99 ARG A CA 1
ATOM 773 C C . ARG A 1 99 ? -7.727 -3.658 5.511 1.00 91.69 99 ARG A C 1
ATOM 775 O O . ARG A 1 99 ? -8.101 -4.407 6.409 1.00 91.69 99 ARG A O 1
ATOM 782 N N . CYS A 1 100 ? -7.650 -2.336 5.652 1.00 93.50 100 CYS A N 1
ATOM 783 C CA . CYS A 1 100 ? -8.000 -1.629 6.889 1.00 93.50 100 CYS A CA 1
ATOM 784 C C . CYS A 1 100 ? -9.461 -1.168 6.956 1.00 93.50 100 CYS A C 1
ATOM 786 O O . CYS A 1 100 ? -9.848 -0.525 7.923 1.00 93.50 100 CYS A O 1
ATOM 788 N N . GLY A 1 101 ? -10.270 -1.495 5.945 1.00 92.06 101 GLY A N 1
ATOM 789 C CA . GLY A 1 101 ? -11.603 -0.928 5.745 1.00 92.06 101 GLY A CA 1
ATOM 790 C C . GLY A 1 101 ? -11.611 0.191 4.701 1.00 92.06 101 GLY A C 1
ATOM 791 O O . GLY A 1 101 ? -10.593 0.477 4.074 1.00 92.06 101 GLY A O 1
ATOM 792 N N . TYR A 1 102 ? -12.787 0.785 4.496 1.00 88.75 102 TYR A N 1
ATOM 793 C CA . TYR A 1 102 ? -13.038 1.848 3.508 1.00 88.75 102 TYR A CA 1
ATOM 794 C C . TYR A 1 102 ? -13.377 3.199 4.158 1.00 88.75 102 TYR A C 1
ATOM 796 O O . TYR A 1 102 ? -13.786 4.133 3.473 1.00 88.75 102 TYR A O 1
ATOM 804 N N . GLY A 1 103 ? -13.266 3.295 5.486 1.00 84.94 103 GLY A N 1
ATOM 805 C CA . GLY A 1 103 ? -13.563 4.519 6.222 1.00 84.94 103 GLY A CA 1
ATOM 806 C C . GLY A 1 103 ? -12.516 5.605 5.975 1.00 84.94 103 GLY A C 1
ATOM 807 O O . GLY A 1 103 ? -11.335 5.323 5.807 1.00 84.94 103 GLY A O 1
ATOM 808 N N . SER A 1 104 ? -12.931 6.869 6.011 1.00 90.75 104 SER A N 1
ATOM 809 C CA . SER A 1 104 ? -12.008 8.015 5.985 1.00 90.75 104 SER A CA 1
ATOM 810 C C . SER A 1 104 ? -11.334 8.274 7.341 1.00 90.75 104 SER A C 1
ATOM 812 O O . SER A 1 104 ? -10.717 9.315 7.548 1.00 90.75 104 SER A O 1
ATOM 814 N N . ASP A 1 105 ? -11.548 7.389 8.311 1.00 93.62 105 ASP A N 1
ATOM 815 C CA . ASP A 1 105 ? -11.023 7.440 9.670 1.00 93.62 105 ASP A CA 1
ATOM 816 C C . ASP A 1 105 ? -9.981 6.352 9.953 1.00 93.62 105 ASP A C 1
ATOM 818 O O . ASP A 1 105 ? -9.363 6.386 11.020 1.00 93.62 105 ASP A O 1
ATOM 822 N N . VAL A 1 106 ? -9.756 5.439 9.001 1.00 94.50 106 VAL A N 1
ATOM 823 C CA . VAL A 1 106 ? -8.709 4.417 9.053 1.00 94.50 106 VAL A CA 1
ATOM 824 C C . VAL A 1 106 ? -7.516 4.825 8.190 1.00 94.50 106 VAL A C 1
ATOM 826 O O . VAL A 1 106 ? -7.667 5.391 7.111 1.00 94.50 106 VAL A O 1
ATOM 829 N N . GLU A 1 107 ? -6.320 4.499 8.655 1.00 94.69 107 GLU A N 1
ATOM 830 C CA . GLU A 1 107 ? -5.066 4.653 7.926 1.00 94.69 107 GLU A CA 1
ATOM 831 C C . GLU A 1 107 ? -4.300 3.330 7.964 1.00 94.69 107 GLU A C 1
ATOM 833 O O . GLU A 1 107 ? -4.269 2.640 8.987 1.00 94.69 107 GLU A O 1
ATOM 838 N N . CYS A 1 108 ? -3.673 2.977 6.842 1.00 94.94 108 CYS A N 1
ATOM 839 C CA . CYS A 1 108 ? -2.711 1.886 6.793 1.00 94.94 108 CYS A CA 1
ATOM 840 C C . CYS A 1 108 ? -1.298 2.436 6.959 1.00 94.94 108 CYS A C 1
ATOM 842 O O . CYS A 1 108 ? -0.832 3.226 6.140 1.00 94.94 108 CYS A O 1
ATOM 844 N N . VAL A 1 109 ? -0.600 1.980 7.991 1.00 94.75 109 VAL A N 1
ATOM 845 C CA . VAL A 1 109 ? 0.786 2.346 8.264 1.00 94.75 109 VAL A CA 1
ATOM 846 C C . VAL A 1 109 ? 1.689 1.218 7.788 1.00 94.75 109 VAL A C 1
ATOM 848 O O . VAL A 1 109 ? 1.634 0.110 8.314 1.00 94.75 109 VAL A O 1
ATOM 851 N N . TRP A 1 110 ? 2.540 1.499 6.803 1.00 95.25 110 TRP A N 1
ATOM 852 C CA . TRP A 1 110 ? 3.506 0.537 6.272 1.00 95.25 110 TRP A CA 1
ATOM 853 C C . TRP A 1 110 ? 4.873 0.668 6.948 1.00 95.25 110 TRP A C 1
ATOM 855 O O . TRP A 1 110 ? 5.496 1.733 6.923 1.00 95.25 110 TRP A O 1
ATOM 865 N N . ASN A 1 111 ? 5.380 -0.430 7.510 1.00 94.62 111 ASN A N 1
ATOM 866 C CA . ASN A 1 111 ? 6.729 -0.517 8.052 1.00 94.62 111 ASN A CA 1
ATOM 867 C C . ASN A 1 111 ? 7.678 -1.152 7.027 1.00 94.62 111 ASN A C 1
ATOM 869 O O . ASN A 1 111 ? 7.724 -2.371 6.873 1.00 94.62 111 ASN A O 1
ATOM 873 N N . ARG A 1 112 ? 8.491 -0.315 6.372 1.00 90.94 112 ARG A N 1
ATOM 874 C CA . ARG A 1 112 ? 9.460 -0.747 5.348 1.00 90.94 112 ARG A CA 1
ATOM 875 C C . ARG A 1 112 ? 10.535 -1.702 5.872 1.00 90.94 112 ARG A C 1
ATOM 877 O O . ARG A 1 112 ? 10.960 -2.575 5.130 1.00 90.94 112 ARG A O 1
ATOM 884 N N . THR A 1 113 ? 10.962 -1.551 7.125 1.00 93.00 113 THR A N 1
ATOM 885 C CA . THR A 1 113 ? 12.016 -2.388 7.721 1.00 93.00 113 THR A CA 1
ATOM 886 C C . THR A 1 113 ? 11.504 -3.783 8.063 1.00 93.00 113 THR A C 1
ATOM 888 O O . THR A 1 113 ? 12.240 -4.754 7.928 1.00 93.00 113 THR A O 1
ATOM 891 N N . LYS A 1 114 ? 10.248 -3.882 8.512 1.00 93.12 114 LYS A N 1
ATOM 892 C CA . LYS A 1 114 ? 9.622 -5.155 8.896 1.00 93.12 114 LYS A CA 1
ATOM 893 C C . LYS A 1 114 ? 8.839 -5.823 7.769 1.00 93.12 114 LYS A C 1
ATOM 895 O O . LYS A 1 114 ? 8.486 -6.984 7.907 1.00 93.12 114 LYS A O 1
ATOM 900 N N . GLN A 1 115 ? 8.560 -5.097 6.685 1.00 90.38 115 GLN A N 1
ATOM 901 C CA . GLN A 1 115 ? 7.636 -5.517 5.625 1.00 90.38 115 GLN A CA 1
ATOM 902 C C . GLN A 1 115 ? 6.243 -5.878 6.173 1.00 90.38 115 GLN A C 1
ATOM 904 O O . GLN A 1 115 ? 5.585 -6.817 5.729 1.00 90.38 115 GLN A O 1
ATOM 909 N N . GLU A 1 116 ? 5.776 -5.099 7.149 1.00 91.19 116 GLU A N 1
ATOM 910 C CA . GLU A 1 116 ? 4.502 -5.305 7.839 1.00 91.19 116 GLU A CA 1
ATOM 911 C C . GLU A 1 116 ? 3.650 -4.042 7.758 1.00 91.19 116 GLU A C 1
ATOM 913 O O . GLU A 1 116 ? 4.158 -2.927 7.893 1.00 91.19 116 GLU A O 1
ATOM 918 N N . GLY A 1 117 ? 2.345 -4.211 7.550 1.00 92.81 117 GLY A N 1
ATOM 919 C CA . GLY A 1 117 ? 1.383 -3.121 7.650 1.00 92.81 117 GLY A CA 1
ATOM 920 C C . GLY A 1 117 ? 0.544 -3.218 8.919 1.00 92.81 117 GLY A C 1
ATOM 921 O O . GLY A 1 117 ? 0.275 -4.307 9.427 1.00 92.81 117 GLY A O 1
ATOM 922 N N . GLU A 1 118 ? 0.124 -2.066 9.422 1.00 94.88 118 GLU A N 1
ATOM 923 C CA . GLU A 1 118 ? -0.725 -1.946 10.600 1.00 94.88 118 GLU A CA 1
ATOM 924 C C . GLU A 1 118 ? -1.858 -0.961 10.318 1.00 94.88 118 GLU A C 1
ATOM 926 O O . GLU A 1 118 ? -1.634 0.139 9.818 1.00 94.88 118 GLU A O 1
ATOM 931 N N . CYS A 1 119 ? -3.084 -1.347 10.654 1.00 96.00 119 CYS A N 1
ATOM 932 C CA . CYS A 1 119 ? -4.238 -0.466 10.537 1.00 96.00 119 CYS A CA 1
ATOM 933 C C . CYS A 1 119 ? -4.406 0.351 11.813 1.00 96.00 119 CYS A C 1
ATOM 935 O O . CYS A 1 119 ? -4.451 -0.209 12.912 1.00 96.00 119 CYS A O 1
ATOM 937 N N . ARG A 1 120 ? -4.541 1.667 11.670 1.00 95.75 120 ARG A N 1
ATOM 938 C CA . ARG A 1 120 ? -4.724 2.594 12.789 1.00 95.75 120 ARG A CA 1
ATOM 939 C C . ARG A 1 120 ? -5.843 3.575 12.498 1.00 95.75 120 ARG A C 1
ATOM 941 O O . ARG A 1 120 ? -6.251 3.758 11.357 1.00 95.75 120 ARG A O 1
ATOM 948 N N . CYS A 1 121 ? -6.338 4.211 13.550 1.00 95.88 121 CYS A N 1
ATOM 949 C CA . CYS A 1 121 ? -7.272 5.313 13.405 1.00 95.88 121 CYS A CA 1
ATOM 950 C C . CYS A 1 121 ? -6.526 6.622 13.204 1.00 95.88 121 CYS A C 1
ATOM 952 O O . CYS A 1 121 ? -5.619 6.943 13.969 1.00 95.88 121 CYS A O 1
ATOM 954 N N . ILE A 1 122 ? -6.976 7.410 12.230 1.00 94.69 122 ILE A N 1
ATOM 955 C CA . ILE A 1 122 ? -6.465 8.765 11.983 1.00 94.69 122 ILE A CA 1
ATOM 956 C C . ILE A 1 122 ? -6.772 9.659 13.194 1.00 94.69 122 ILE A C 1
ATOM 958 O O . ILE A 1 122 ? -5.974 10.499 13.612 1.00 94.69 122 ILE A O 1
ATOM 962 N N . LYS A 1 123 ? -7.953 9.477 13.797 1.00 94.94 123 LYS A N 1
ATOM 963 C CA . LYS A 1 123 ? -8.383 10.243 14.970 1.00 94.94 123 LYS A CA 1
ATOM 964 C C . LYS A 1 123 ? -7.818 9.633 16.252 1.00 94.94 123 LYS A C 1
ATOM 966 O O . LYS A 1 123 ? -8.107 8.487 16.573 1.00 94.94 123 LYS A O 1
ATOM 971 N N . LYS A 1 124 ? -7.133 10.454 17.054 1.00 91.50 124 LYS A N 1
ATOM 972 C CA . LYS A 1 124 ? -6.516 10.044 18.333 1.00 91.50 124 LYS A CA 1
ATOM 973 C C . LYS A 1 124 ? -7.498 9.464 19.361 1.00 91.50 124 LYS A C 1
ATOM 975 O O . LYS A 1 124 ? -7.113 8.599 20.133 1.00 91.50 124 LYS A O 1
ATOM 980 N N . ASN A 1 125 ? -8.754 9.925 19.383 1.00 93.25 125 ASN A N 1
ATOM 981 C CA . ASN A 1 125 ? -9.768 9.431 20.326 1.00 93.25 125 ASN A CA 1
ATOM 982 C C . ASN A 1 125 ? -10.575 8.244 19.778 1.00 93.25 125 ASN A C 1
ATOM 984 O O . ASN A 1 125 ? -11.751 8.097 20.101 1.00 93.25 125 ASN A O 1
ATOM 988 N N . TYR A 1 126 ? -9.993 7.467 18.867 1.00 94.31 126 TYR A N 1
ATOM 989 C CA . TYR A 1 126 ? -10.615 6.289 18.282 1.00 94.31 126 TYR A CA 1
ATOM 990 C C . TYR A 1 126 ? -9.652 5.111 18.387 1.00 94.31 126 TYR A C 1
ATOM 992 O O . TYR A 1 126 ? -8.442 5.277 18.240 1.00 94.31 126 TYR A O 1
ATOM 1000 N N . SER A 1 127 ? -10.202 3.925 18.613 1.00 94.38 127 SER A N 1
ATOM 1001 C CA . SER A 1 127 ? -9.469 2.666 18.556 1.00 94.38 127 SER A CA 1
ATOM 1002 C C . SER A 1 127 ? -9.897 1.876 17.334 1.00 94.38 127 SER A C 1
ATOM 1004 O O . SER A 1 127 ? -11.087 1.788 17.013 1.00 94.38 127 SER A O 1
ATOM 1006 N N . TYR A 1 128 ? -8.911 1.301 16.649 1.00 95.69 128 TYR A N 1
ATOM 1007 C CA . TYR A 1 128 ? -9.160 0.447 15.500 1.00 95.69 128 TYR A CA 1
ATOM 1008 C C . TYR A 1 128 ? -9.662 -0.907 15.996 1.00 95.69 128 TYR A C 1
ATOM 1010 O O . TYR A 1 128 ? -9.038 -1.521 16.861 1.00 95.69 128 TYR A O 1
ATOM 1018 N N . LEU A 1 129 ? -10.785 -1.377 15.455 1.00 94.94 129 LEU A N 1
ATOM 1019 C CA . LEU A 1 129 ? -11.313 -2.710 15.722 1.00 94.94 129 LEU A CA 1
ATOM 1020 C C . LEU A 1 129 ? -10.950 -3.657 14.571 1.00 94.94 129 LEU A C 1
ATOM 1022 O O . LEU A 1 129 ? -11.579 -3.577 13.514 1.00 94.94 129 LEU A O 1
ATOM 1026 N N . PRO A 1 130 ? -10.017 -4.612 14.762 1.00 93.81 130 PRO A N 1
ATOM 1027 C CA . PRO A 1 130 ? -9.576 -5.500 13.685 1.00 93.81 130 PRO A CA 1
ATOM 1028 C C . PRO A 1 130 ? -10.690 -6.362 13.088 1.00 93.81 130 PRO A C 1
ATOM 1030 O O . PRO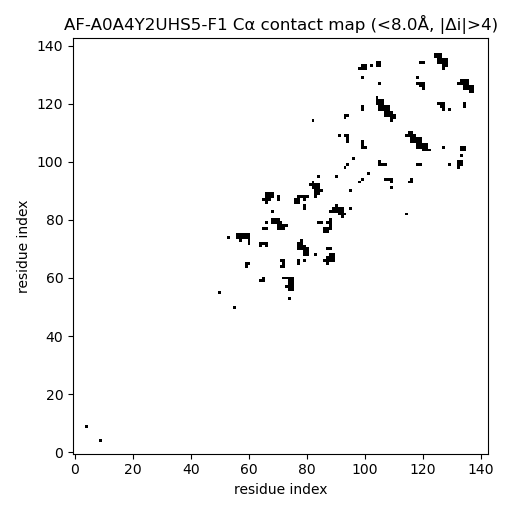 A 1 130 ? -10.694 -6.598 11.884 1.00 93.81 130 PRO A O 1
ATOM 1033 N N . LYS A 1 131 ? -11.651 -6.804 13.912 1.00 93.81 131 LYS A N 1
ATOM 1034 C CA . LYS A 1 131 ? -12.784 -7.633 13.463 1.00 93.81 131 LYS A CA 1
ATOM 1035 C C . LYS A 1 131 ? -13.719 -6.884 12.516 1.00 93.81 131 LYS A C 1
ATOM 1037 O O . LYS A 1 131 ? -14.191 -7.457 11.543 1.00 93.81 131 LYS A O 1
ATOM 1042 N N . ASP A 1 132 ? -13.949 -5.606 12.797 1.00 93.00 132 ASP A N 1
ATOM 1043 C CA . ASP A 1 132 ? -14.901 -4.781 12.056 1.00 93.00 132 ASP A CA 1
ATOM 1044 C C . ASP A 1 132 ? -14.234 -3.924 10.973 1.00 93.00 132 ASP A C 1
ATOM 1046 O O . ASP A 1 132 ? -14.933 -3.331 10.154 1.00 93.00 132 ASP A O 1
ATOM 1050 N N . ARG A 1 133 ? -12.895 -3.833 10.978 1.00 94.44 133 ARG A N 1
ATOM 1051 C CA . ARG A 1 133 ? -12.099 -2.958 10.102 1.00 94.44 133 ARG A CA 1
ATOM 1052 C C . ARG A 1 133 ? -12.619 -1.519 10.082 1.00 94.44 133 ARG A C 1
ATOM 1054 O O . ARG A 1 133 ? -12.836 -0.923 9.029 1.00 94.44 133 ARG A O 1
ATOM 1061 N N . LYS A 1 134 ? -12.880 -0.987 11.274 1.00 94.75 134 LYS A N 1
ATOM 1062 C CA . LYS A 1 134 ? -13.391 0.371 11.483 1.00 94.75 134 LYS A CA 1
ATOM 1063 C C . LYS A 1 134 ? -12.817 0.962 12.756 1.00 94.75 134 LYS A C 1
ATOM 1065 O O . LYS A 1 134 ? -12.371 0.239 13.651 1.00 94.75 134 LYS A O 1
ATOM 1070 N N . CYS A 1 135 ? -12.897 2.275 12.853 1.00 95.06 135 CYS A N 1
ATOM 1071 C CA . CYS A 1 135 ? -12.543 3.001 14.054 1.00 95.06 135 CYS A CA 1
ATOM 1072 C C . CYS A 1 135 ? -13.781 3.251 14.910 1.00 95.06 135 CYS A C 1
ATOM 1074 O O . CYS A 1 135 ? -14.811 3.717 14.424 1.00 95.06 135 CYS A O 1
ATOM 1076 N N . LEU A 1 136 ? -13.682 2.962 16.206 1.00 93.25 136 LEU A N 1
ATOM 1077 C CA . LEU A 1 136 ? -14.699 3.342 17.182 1.00 93.25 136 LEU A CA 1
ATOM 1078 C C . LEU A 1 136 ? -14.148 4.389 18.127 1.00 93.25 136 LEU A C 1
ATOM 1080 O O . LEU A 1 136 ? -13.011 4.289 18.579 1.00 93.25 136 LEU A O 1
ATOM 1084 N N . ARG A 1 137 ? -14.978 5.385 18.442 1.00 93.06 137 ARG A N 1
ATOM 1085 C CA . ARG A 1 137 ? -14.628 6.420 19.407 1.00 93.06 137 ARG A CA 1
ATOM 1086 C C . ARG A 1 137 ? -14.355 5.765 20.758 1.00 93.06 137 ARG A C 1
ATOM 1088 O O . ARG A 1 137 ? -15.195 5.029 21.273 1.00 93.06 137 ARG A O 1
ATOM 1095 N N . ASN A 1 138 ? -13.218 6.099 21.347 1.00 90.50 138 ASN A N 1
ATOM 1096 C CA . ASN A 1 138 ? -12.925 5.800 22.734 1.00 90.50 138 ASN A CA 1
ATOM 1097 C C . ASN A 1 138 ? -13.897 6.626 23.574 1.00 90.50 138 ASN A C 1
ATOM 1099 O O . ASN A 1 138 ? -13.780 7.850 23.671 1.00 90.50 138 ASN A O 1
ATOM 1103 N N . LEU A 1 139 ? -14.906 5.965 24.131 1.00 81.06 139 LEU A N 1
ATOM 1104 C CA . LEU A 1 139 ? -15.765 6.549 25.148 1.00 81.06 139 LEU A CA 1
ATOM 1105 C C . LEU A 1 139 ? -14.957 6.600 26.446 1.00 81.06 139 LEU A C 1
ATOM 1107 O O . LEU A 1 139 ? -15.154 5.807 27.361 1.00 81.06 139 LEU A O 1
ATOM 1111 N N . SER A 1 140 ? -13.994 7.517 26.505 1.00 66.62 140 SER A N 1
ATOM 1112 C CA . SER A 1 140 ? -13.457 7.991 27.769 1.00 66.62 140 SER A CA 1
ATOM 1113 C C . SER A 1 140 ? -14.602 8.706 28.483 1.00 66.62 140 SER A C 1
ATOM 1115 O O . SER A 1 140 ? -14.908 9.850 28.157 1.00 66.62 140 SER A O 1
ATOM 1117 N N . ILE A 1 141 ? -15.304 7.944 29.324 1.00 57.41 141 ILE A N 1
ATOM 1118 C CA . ILE A 1 141 ? -16.033 8.345 30.530 1.00 57.41 141 ILE A CA 1
ATOM 1119 C C . ILE A 1 141 ? -16.205 9.874 30.617 1.00 57.41 141 ILE A C 1
ATOM 1121 O O . ILE A 1 141 ? -15.360 10.571 31.169 1.00 57.41 141 ILE A O 1
ATOM 1125 N N . PHE A 1 142 ? -17.298 10.405 30.061 1.00 49.75 142 PHE A N 1
ATOM 1126 C CA . PHE A 1 142 ? -17.877 11.625 30.618 1.00 49.75 142 PHE A CA 1
ATOM 1127 C C . PHE A 1 142 ? -18.550 11.189 31.926 1.00 49.75 142 PHE A C 1
ATOM 1129 O O . PHE A 1 142 ? -19.712 10.786 31.915 1.00 49.75 142 PHE A O 1
ATOM 1136 N N . SER A 1 143 ? -17.769 11.138 33.004 1.00 47.12 143 SER A N 1
ATOM 1137 C CA . SER A 1 143 ? -18.252 11.107 34.391 1.00 47.12 143 SER A CA 1
ATOM 1138 C C . SER A 1 143 ? -18.147 12.504 34.957 1.00 47.12 143 SER A C 1
ATOM 1140 O O . SER A 1 143 ? -17.039 13.070 34.800 1.00 47.12 143 SER A O 1
#

Mean predicted aligned error: 17.31 Å

Foldseek 3Di:
DDDDDDPVNVVVVVVVVVVVVPPPDDDDDDDDDDDDDDDDDDDDDDDPDDPPLQNVQQVCCVPPHQAPPPWHRDSVATDEDPQFDDRRSPHGPCRPPQQLHDDPQKDWDADPVVSDIDIAGPDPQWGRDNVVSDTDGNPPDPD

Solvent-accessible surface area (backbone atoms only — not comparable to full-atom values): 9248 Å² total; per-residue (Å²): 140,82,82,83,78,53,70,67,60,55,51,52,51,52,54,56,58,58,64,72,72,67,83,86,69,89,84,90,81,89,87,85,91,83,87,89,81,91,78,94,74,80,95,76,85,86,79,94,75,81,79,51,72,71,58,56,22,46,48,49,30,73,76,71,40,78,29,32,83,82,21,47,55,55,69,58,39,42,49,51,45,93,64,30,30,66,82,32,17,76,38,44,51,68,64,39,90,59,68,48,33,85,56,98,44,46,41,69,48,76,37,81,90,75,76,44,62,45,64,40,35,71,47,87,62,32,46,56,37,81,93,73,31,44,58,43,72,58,80,74,75,92,120

Organism: Araneus ventricosus (NCBI:txid182803)